Protein AF-A0A7W9SPB4-F1 (afdb_monomer_lite)

Structure (mmCIF, N/CA/C/O backbone):
data_AF-A0A7W9SPB4-F1
#
_entry.id   AF-A0A7W9SPB4-F1
#
loop_
_atom_site.group_PDB
_atom_site.id
_atom_site.type_symbol
_atom_site.label_atom_id
_atom_site.label_alt_id
_atom_site.label_comp_id
_atom_site.label_asym_id
_atom_site.label_entity_id
_atom_site.label_seq_id
_atom_site.pdbx_PDB_ins_code
_atom_site.Cartn_x
_atom_site.Cartn_y
_atom_site.Cartn_z
_atom_site.occupancy
_atom_site.B_iso_or_equiv
_atom_site.auth_seq_id
_atom_site.auth_comp_id
_atom_site.auth_asym_id
_atom_site.auth_atom_id
_atom_site.pdbx_PDB_model_num
ATOM 1 N N . MET A 1 1 ? -20.806 16.136 20.170 1.00 46.62 1 MET A N 1
ATOM 2 C CA . MET A 1 1 ? -19.417 16.608 19.952 1.00 46.62 1 MET A CA 1
ATOM 3 C C . MET A 1 1 ? -18.757 15.577 19.056 1.00 46.62 1 MET A C 1
ATOM 5 O O . MET A 1 1 ? -18.647 14.454 19.504 1.00 46.62 1 MET A O 1
ATOM 9 N N . LYS A 1 2 ? -18.419 15.900 17.799 1.00 57.84 2 LYS A N 1
ATOM 10 C CA . LYS A 1 2 ? -18.006 14.882 16.805 1.00 57.84 2 LYS A CA 1
ATOM 11 C C . LYS A 1 2 ? -16.539 14.415 16.908 1.00 57.84 2 LYS A C 1
ATOM 13 O O . LYS A 1 2 ? -16.162 13.464 16.242 1.00 57.84 2 LYS A O 1
ATOM 18 N N . TYR A 1 3 ? -15.741 15.002 17.803 1.00 65.25 3 TYR A N 1
ATOM 19 C CA . TYR A 1 3 ? -14.417 14.494 18.167 1.00 65.25 3 TYR A CA 1
ATOM 20 C C . TYR A 1 3 ? -14.147 14.764 19.643 1.00 65.25 3 TYR A C 1
ATOM 22 O O . TYR A 1 3 ? -14.138 15.918 20.081 1.00 65.25 3 TYR A O 1
ATOM 30 N N . SER A 1 4 ? -13.945 13.703 20.418 1.00 70.19 4 SER A N 1
ATOM 31 C CA . SER A 1 4 ? -13.395 13.783 21.769 1.00 70.19 4 SER A CA 1
ATOM 32 C C . SER A 1 4 ? -11.962 13.246 21.737 1.00 70.19 4 SER A C 1
ATOM 34 O O . SER A 1 4 ? -11.620 12.416 20.894 1.00 70.19 4 SER A O 1
ATOM 36 N N . LYS A 1 5 ? -11.105 13.703 22.660 1.00 69.62 5 LYS A N 1
ATOM 37 C CA . LYS A 1 5 ? -9.743 13.150 22.811 1.00 69.62 5 LYS A CA 1
ATOM 38 C C . LYS A 1 5 ? -9.756 11.628 22.999 1.00 69.62 5 LYS A C 1
ATOM 40 O O . LYS A 1 5 ? -8.807 10.962 22.608 1.00 69.62 5 LYS A O 1
ATOM 45 N N . GLU A 1 6 ? -10.851 11.109 23.547 1.00 76.75 6 GLU A N 1
ATOM 46 C CA . GLU A 1 6 ? -11.074 9.683 23.745 1.00 76.75 6 GLU A CA 1
ATOM 47 C C . GLU A 1 6 ? -11.217 8.929 22.419 1.00 76.75 6 GLU A C 1
ATOM 49 O O . GLU A 1 6 ? -10.569 7.908 22.235 1.00 76.75 6 GLU A O 1
ATOM 54 N N . VAL A 1 7 ? -11.961 9.473 21.449 1.00 78.69 7 VAL A N 1
ATOM 55 C CA . VAL A 1 7 ? -12.077 8.881 20.102 1.00 78.69 7 VAL A CA 1
ATOM 56 C C . VAL A 1 7 ? -10.724 8.870 19.389 1.00 78.69 7 VAL A C 1
ATOM 58 O O . VAL A 1 7 ? -10.357 7.875 18.771 1.00 78.69 7 VAL A O 1
ATOM 61 N N . GLY A 1 8 ? -9.946 9.950 19.525 1.00 78.81 8 GLY A N 1
ATOM 62 C CA . GLY A 1 8 ? -8.582 10.003 18.994 1.00 78.81 8 GLY A CA 1
ATOM 63 C C . GLY A 1 8 ? -7.690 8.892 19.557 1.00 78.81 8 GLY A C 1
ATOM 64 O O . GLY A 1 8 ? -7.012 8.208 18.795 1.00 78.81 8 GLY A O 1
ATOM 65 N N . ARG A 1 9 ? -7.751 8.668 20.877 1.00 84.00 9 ARG A N 1
ATOM 66 C CA . ARG A 1 9 ? -7.022 7.593 21.568 1.00 84.00 9 ARG A CA 1
ATOM 67 C C . ARG A 1 9 ? -7.469 6.207 21.102 1.00 84.00 9 ARG A C 1
ATOM 69 O O . ARG A 1 9 ? -6.622 5.382 20.787 1.00 84.00 9 ARG A O 1
ATOM 76 N N . ILE A 1 10 ? -8.778 5.958 21.027 1.00 85.75 10 ILE A N 1
ATOM 77 C CA . ILE A 1 10 ? -9.337 4.664 20.601 1.00 85.75 10 ILE A CA 1
ATOM 78 C C . ILE A 1 10 ? -8.886 4.320 19.174 1.00 85.75 10 ILE A C 1
ATOM 80 O O . ILE A 1 10 ? -8.485 3.194 18.908 1.00 85.75 10 ILE A O 1
ATOM 84 N N . LEU A 1 11 ? -8.873 5.294 18.265 1.00 83.19 11 LEU A N 1
ATOM 85 C CA . LEU A 1 11 ? -8.441 5.068 16.885 1.00 83.19 11 LEU A CA 1
ATOM 86 C C . LEU A 1 11 ? -6.919 4.883 16.759 1.00 83.19 11 LEU A C 1
ATOM 88 O O . LEU A 1 11 ? -6.473 4.079 15.945 1.00 83.19 11 LEU A O 1
ATOM 92 N N . GLN A 1 12 ? -6.116 5.607 17.546 1.00 79.12 12 GLN A N 1
ATOM 93 C CA . GLN A 1 12 ? -4.649 5.523 17.486 1.00 79.12 12 GLN A CA 1
ATOM 94 C C . GLN A 1 12 ? -4.072 4.316 18.221 1.00 79.12 12 GLN A C 1
ATOM 96 O O . GLN A 1 12 ? -3.103 3.732 17.757 1.00 79.12 12 GLN A O 1
ATOM 101 N N . GLU A 1 13 ? -4.641 3.942 19.361 1.00 79.12 13 GLU A N 1
ATOM 102 C CA . GLU A 1 13 ? -4.033 2.990 20.300 1.00 79.12 13 GLU A CA 1
ATOM 103 C C . GLU A 1 13 ? -5.002 1.883 20.738 1.00 79.12 13 GLU A C 1
ATOM 105 O O . GLU A 1 13 ? -4.585 0.924 21.383 1.00 79.12 13 GLU A O 1
ATOM 110 N N . GLY A 1 14 ? -6.292 2.013 20.420 1.00 85.25 14 GLY A N 1
ATOM 111 C CA . GLY A 1 14 ? -7.326 1.075 20.842 1.00 85.25 14 GLY A CA 1
ATOM 112 C C . GLY A 1 14 ? -7.373 -0.213 20.025 1.00 85.25 14 GLY A C 1
ATOM 113 O O . GLY A 1 14 ? -6.624 -0.433 19.070 1.00 85.25 14 GLY A O 1
ATOM 114 N N . THR A 1 15 ? -8.282 -1.088 20.430 1.00 87.69 15 THR A N 1
ATOM 115 C CA . THR A 1 15 ? -8.549 -2.369 19.771 1.00 87.69 15 THR A CA 1
ATOM 116 C C . THR A 1 15 ? -9.628 -2.233 18.689 1.00 87.69 15 THR A C 1
ATOM 118 O O . THR A 1 15 ? -10.467 -1.331 18.763 1.00 87.69 15 THR A O 1
ATOM 121 N N . PRO A 1 16 ? -9.667 -3.138 17.690 1.00 84.06 16 PRO A N 1
ATOM 122 C CA . PRO A 1 16 ? -10.755 -3.176 16.712 1.00 84.06 16 PRO A CA 1
ATOM 123 C C . PRO A 1 16 ? -12.137 -3.253 17.374 1.00 84.06 16 PRO A C 1
ATOM 125 O O . PRO A 1 16 ? -13.057 -2.565 16.947 1.00 84.06 16 PRO A O 1
ATOM 128 N N . ASP A 1 17 ? -12.276 -4.010 18.461 1.00 86.38 17 ASP A N 1
ATOM 129 C CA . ASP A 1 17 ? -13.554 -4.163 19.163 1.00 86.38 17 ASP A CA 1
ATOM 130 C C . ASP A 1 17 ? -14.044 -2.842 19.777 1.00 86.38 17 ASP A C 1
ATOM 132 O O . ASP A 1 17 ? -15.228 -2.520 19.692 1.00 86.38 17 ASP A O 1
ATOM 136 N N . GLU A 1 18 ? -13.138 -2.031 20.336 1.00 86.62 18 GLU A N 1
ATOM 137 C CA . GLU A 1 18 ? -13.473 -0.695 20.852 1.00 86.62 18 GLU A CA 1
ATOM 138 C C . GLU A 1 18 ? -13.910 0.255 19.731 1.00 86.62 18 GLU A C 1
ATOM 140 O O . GLU A 1 18 ? -14.847 1.036 19.906 1.00 86.62 18 GLU A O 1
ATOM 145 N N . VAL A 1 19 ? -13.268 0.172 18.563 1.00 86.25 19 VAL A N 1
ATOM 146 C CA . VAL A 1 19 ? -13.626 0.981 17.388 1.00 86.25 19 VAL A CA 1
ATOM 147 C C . VAL A 1 19 ? -14.958 0.525 16.792 1.00 86.25 19 VAL A C 1
ATOM 149 O O . VAL A 1 19 ? -15.778 1.368 16.431 1.00 86.25 19 VAL A O 1
ATOM 152 N N . ALA A 1 20 ? -15.214 -0.783 16.727 1.00 84.44 20 ALA A N 1
ATOM 153 C CA . ALA A 1 20 ? -16.489 -1.337 16.281 1.00 84.44 20 ALA A CA 1
ATOM 154 C C . ALA A 1 20 ? -17.631 -0.902 17.208 1.00 84.44 20 ALA A C 1
ATOM 156 O O . ALA A 1 20 ? -18.647 -0.401 16.728 1.00 84.44 20 ALA A O 1
ATOM 157 N N . ALA A 1 21 ? -17.425 -1.008 18.524 1.00 85.50 21 ALA A N 1
ATOM 158 C CA . ALA A 1 21 ? -18.386 -0.557 19.522 1.00 85.50 21 ALA A CA 1
ATOM 159 C C . ALA A 1 21 ? -18.652 0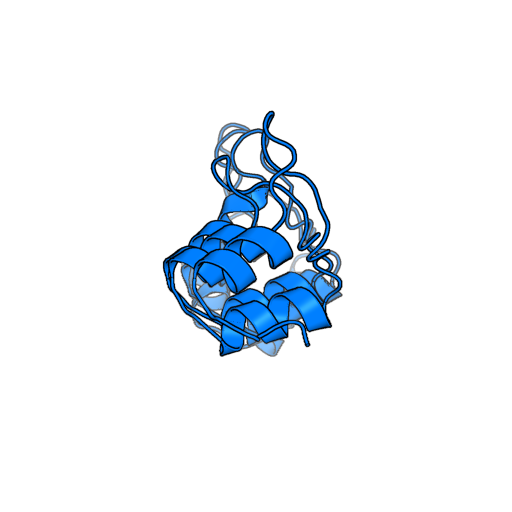.951 19.415 1.00 85.50 21 ALA A C 1
ATOM 161 O O . ALA A 1 21 ? -19.797 1.384 19.522 1.00 85.50 21 ALA A O 1
ATOM 162 N N . TRP A 1 22 ? -17.616 1.755 19.162 1.00 83.88 22 TRP A N 1
ATOM 163 C CA . TRP A 1 22 ? -17.765 3.193 18.947 1.00 83.88 22 TRP A CA 1
ATOM 164 C C . TRP A 1 22 ? -18.575 3.524 17.681 1.00 83.88 22 TRP A C 1
ATOM 166 O O . TRP A 1 22 ? -19.485 4.351 17.747 1.00 83.88 22 TRP A O 1
ATOM 176 N N . LEU A 1 23 ? -18.302 2.854 16.553 1.00 80.50 23 LEU A N 1
ATOM 177 C CA . LEU A 1 23 ? -19.053 3.036 15.302 1.00 80.50 23 LEU A CA 1
ATOM 178 C C . LEU A 1 23 ? -20.533 2.646 15.451 1.00 80.50 23 LEU A C 1
ATOM 180 O O . LEU A 1 23 ? -21.407 3.337 14.929 1.00 80.50 23 LEU A O 1
ATOM 184 N N . GLU A 1 24 ? -20.813 1.555 16.170 1.00 79.75 24 GLU A N 1
ATOM 185 C CA . GLU A 1 24 ? -22.167 1.023 16.378 1.00 79.75 24 GLU A CA 1
ATOM 186 C C . GLU A 1 24 ? -22.980 1.840 17.389 1.00 79.75 24 GLU A C 1
ATOM 188 O O . GLU A 1 24 ? -24.174 2.052 17.190 1.00 79.75 24 GLU A O 1
ATOM 193 N N . HIS A 1 25 ? -22.352 2.327 18.462 1.00 73.00 25 HIS A N 1
ATOM 194 C CA . HIS A 1 25 ? -23.047 3.058 19.524 1.00 73.00 25 HIS A CA 1
ATOM 195 C C . HIS A 1 25 ? -23.538 4.447 19.082 1.00 73.00 25 HIS A C 1
ATOM 197 O O . HIS A 1 25 ? -24.514 4.958 19.629 1.00 73.00 25 HIS A O 1
ATOM 203 N N . GLU A 1 26 ? -22.870 5.081 18.116 1.00 64.94 26 GLU A N 1
ATOM 204 C CA . GLU A 1 26 ? -23.177 6.455 17.696 1.00 64.94 26 GLU A CA 1
ATOM 205 C C . GLU A 1 26 ? -23.715 6.575 16.250 1.00 64.94 26 GLU A C 1
ATOM 207 O O . GLU A 1 26 ? -23.880 7.698 15.773 1.00 64.94 26 GLU A O 1
ATOM 212 N N . GLU A 1 27 ? -24.007 5.460 15.554 1.00 67.94 27 GLU A N 1
ATOM 213 C CA . GLU A 1 27 ? -24.384 5.428 14.118 1.00 67.94 27 GLU A CA 1
ATOM 214 C C . GLU A 1 27 ? -23.457 6.305 13.253 1.00 67.94 27 GLU A C 1
ATOM 216 O O . GLU A 1 27 ? -23.883 7.059 12.370 1.00 67.94 27 GLU A O 1
ATOM 221 N N . ILE A 1 28 ? -22.158 6.259 13.551 1.00 72.38 28 ILE A N 1
ATOM 222 C CA . ILE A 1 28 ? -21.184 7.141 12.916 1.00 72.38 28 ILE A CA 1
ATOM 223 C C . ILE A 1 28 ? -20.855 6.592 11.539 1.00 72.38 28 ILE A C 1
ATOM 225 O O . ILE A 1 28 ? -20.378 5.467 11.395 1.00 72.38 28 ILE A O 1
ATOM 229 N N . ASP A 1 29 ? -21.052 7.426 10.522 1.00 73.19 29 ASP A N 1
ATOM 230 C CA . ASP A 1 29 ? -20.484 7.179 9.204 1.00 73.19 29 ASP A CA 1
ATOM 231 C C . ASP A 1 29 ? -18.959 7.052 9.339 1.00 73.19 29 ASP A C 1
ATOM 233 O O . ASP A 1 29 ? -18.284 7.957 9.832 1.00 73.19 29 ASP A O 1
ATOM 237 N N . VAL A 1 30 ? -18.415 5.920 8.893 1.00 75.44 30 VAL A N 1
ATOM 238 C CA . VAL A 1 30 ? -16.979 5.611 8.912 1.00 75.44 30 VAL A CA 1
ATOM 239 C C . VAL A 1 30 ? -16.139 6.666 8.171 1.00 75.44 30 VAL A C 1
ATOM 241 O O . VAL A 1 30 ? -14.947 6.813 8.437 1.00 75.44 30 VAL A O 1
ATOM 244 N N . ASN A 1 31 ? -16.770 7.444 7.287 1.00 73.69 31 ASN A N 1
ATOM 245 C CA . ASN A 1 31 ? -16.175 8.539 6.525 1.00 73.69 31 ASN A CA 1
ATOM 246 C C . ASN A 1 31 ? -16.483 9.926 7.098 1.00 73.69 31 ASN A C 1
ATOM 248 O O . ASN A 1 31 ? -16.058 10.940 6.538 1.00 73.69 31 ASN A O 1
ATOM 252 N N . ALA A 1 32 ? -17.211 10.001 8.214 1.0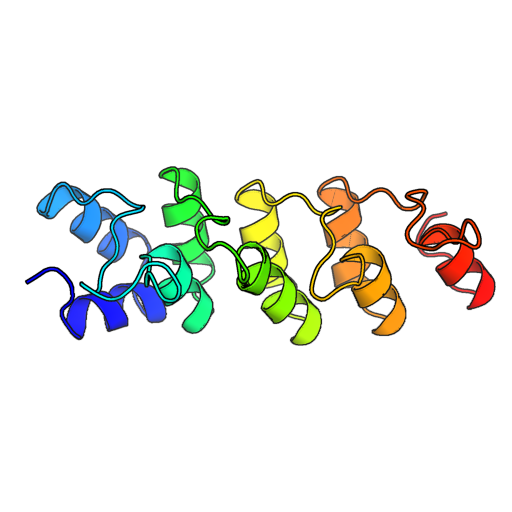0 75.19 32 ALA A N 1
ATOM 253 C CA . ALA A 1 32 ? -17.543 11.264 8.845 1.00 75.19 32 ALA A CA 1
ATOM 254 C C . ALA A 1 32 ? -16.269 12.017 9.236 1.00 75.19 32 ALA A C 1
ATOM 256 O O . ALA A 1 32 ? -15.384 11.491 9.914 1.00 75.19 32 ALA A O 1
ATOM 257 N N . SER A 1 33 ? -16.208 13.299 8.870 1.00 72.88 33 SER A N 1
ATOM 258 C CA . SER A 1 33 ? -15.173 14.184 9.396 1.00 72.88 33 SER A CA 1
ATOM 259 C C . SER A 1 33 ? -15.352 14.316 10.906 1.00 72.88 33 SER A C 1
ATOM 261 O O . SER A 1 33 ? -16.378 14.817 11.381 1.00 72.88 33 SER A O 1
ATOM 263 N N . LEU A 1 34 ? -14.339 13.888 11.658 1.00 72.81 34 LEU A N 1
ATOM 264 C CA . LEU A 1 34 ? -14.322 13.970 13.115 1.00 72.81 34 LEU A CA 1
ATOM 265 C C . LEU A 1 34 ? -14.264 15.434 13.573 1.00 72.81 34 LEU A C 1
ATOM 267 O O . LEU A 1 34 ? -14.914 15.837 14.539 1.00 72.81 34 LEU A O 1
ATOM 271 N N . VAL A 1 35 ? -13.540 16.275 12.834 1.00 64.81 35 VAL A N 1
ATOM 272 C CA . VAL A 1 35 ? -13.442 17.712 13.109 1.00 64.81 35 VAL A CA 1
ATOM 273 C C . VAL A 1 35 ? -14.342 18.525 12.171 1.00 64.81 35 VAL A C 1
ATOM 275 O O . VAL A 1 35 ? -14.381 18.264 10.966 1.00 64.81 35 VAL A O 1
ATOM 278 N N . PRO A 1 36 ? -15.056 19.546 12.678 1.00 54.41 36 PRO A N 1
ATOM 279 C CA . PRO A 1 36 ? -15.702 20.547 11.842 1.00 54.41 36 PRO A CA 1
ATOM 280 C C . PRO A 1 36 ? -14.627 21.529 11.360 1.00 54.41 36 PRO A C 1
ATOM 282 O O . PRO A 1 36 ? -14.398 22.572 11.967 1.00 54.41 36 PRO A O 1
ATOM 285 N N . SER A 1 37 ? -13.868 21.175 10.330 1.00 52.47 37 SER A N 1
ATOM 286 C CA . SER A 1 37 ? -12.852 22.058 9.744 1.00 52.47 37 SER A CA 1
ATOM 287 C C . SER A 1 37 ? -12.762 21.832 8.239 1.00 52.47 37 SER A C 1
ATOM 289 O O . SER A 1 37 ? -13.251 20.826 7.733 1.00 52.47 37 SER A O 1
ATOM 291 N N . THR A 1 38 ? -12.236 22.835 7.535 1.00 48.44 38 THR A N 1
ATOM 292 C CA . THR A 1 38 ? -12.245 22.983 6.072 1.00 48.44 38 THR A CA 1
ATOM 293 C C . THR A 1 38 ? -11.898 21.689 5.317 1.00 48.44 38 THR A C 1
ATOM 295 O O . THR A 1 38 ? -11.071 20.910 5.789 1.00 48.44 38 THR A O 1
ATOM 298 N N . PRO A 1 39 ? -12.471 21.470 4.114 1.00 49.53 39 PRO A N 1
ATOM 299 C CA . PRO A 1 39 ? -12.386 20.205 3.365 1.00 49.53 39 PRO A CA 1
ATOM 300 C C . PRO A 1 39 ? -10.963 19.733 3.011 1.00 49.53 39 PRO A C 1
ATOM 302 O O . PRO A 1 39 ? -10.795 18.608 2.564 1.00 49.53 39 PRO A O 1
ATOM 305 N N . ALA A 1 40 ? -9.939 20.564 3.226 1.00 45.12 40 ALA A N 1
ATOM 306 C CA . ALA A 1 40 ? -8.535 20.217 3.017 1.00 45.12 40 ALA A CA 1
ATOM 307 C C . ALA A 1 40 ? -7.893 19.438 4.189 1.00 45.12 40 ALA A C 1
ATOM 309 O O . ALA A 1 40 ? -6.806 18.900 4.025 1.00 45.12 40 ALA A O 1
ATOM 310 N N . LEU A 1 41 ? -8.526 19.389 5.371 1.00 51.75 41 LEU A N 1
ATOM 311 C CA . LEU A 1 41 ? -8.005 18.719 6.577 1.00 51.75 41 LEU A CA 1
ATOM 312 C C . LEU A 1 41 ? -9.074 17.848 7.262 1.00 51.75 41 LEU A C 1
ATOM 314 O O . LEU A 1 41 ? -9.097 17.746 8.492 1.00 51.75 41 LEU A O 1
ATOM 318 N N . SER A 1 42 ? -9.992 17.246 6.498 1.00 61.53 42 SER A N 1
ATOM 319 C CA . SER A 1 42 ? -11.005 16.352 7.070 1.00 61.53 42 SER A CA 1
ATOM 320 C C . SER A 1 42 ? -10.327 15.164 7.753 1.00 61.53 42 SER A C 1
ATOM 322 O O . SER A 1 42 ? -9.758 14.279 7.114 1.00 61.53 42 SER A O 1
ATOM 324 N N . LEU A 1 43 ? -10.356 15.167 9.083 1.00 68.56 43 LEU A N 1
ATOM 325 C CA . LEU A 1 43 ? -9.780 14.116 9.907 1.00 68.56 43 LEU A CA 1
ATOM 326 C C . LEU A 1 43 ? -10.788 12.960 9.956 1.00 68.56 43 LEU A C 1
ATOM 328 O O . LEU A 1 43 ? -11.753 13.020 10.717 1.00 68.56 43 LEU A O 1
ATOM 332 N N . THR A 1 44 ? -10.615 11.948 9.106 1.00 78.69 44 THR A N 1
ATOM 333 C CA . THR A 1 44 ? -11.455 10.739 9.118 1.00 78.69 44 THR A CA 1
ATOM 334 C C . THR A 1 44 ? -10.959 9.744 10.173 1.00 78.69 44 THR A C 1
ATOM 336 O O . THR A 1 44 ? -9.775 9.774 10.533 1.00 78.69 44 THR A O 1
ATOM 339 N N . PRO A 1 45 ? -11.820 8.831 10.660 1.00 79.81 45 PRO A N 1
ATOM 340 C CA . PRO A 1 45 ? -11.413 7.757 11.564 1.00 79.81 45 PRO A CA 1
ATOM 341 C C . PRO A 1 45 ? -10.200 6.974 11.056 1.00 79.81 45 PRO A C 1
ATOM 343 O O . PRO A 1 45 ? -9.254 6.724 11.804 1.00 79.81 45 PRO A O 1
ATOM 346 N N . LEU A 1 46 ? -10.184 6.678 9.754 1.00 77.06 46 LEU A N 1
ATOM 347 C CA . LEU A 1 46 ? -9.088 5.972 9.101 1.00 77.06 46 LEU A CA 1
ATOM 348 C C . LEU A 1 46 ? -7.771 6.758 9.178 1.00 77.06 46 LEU A C 1
ATOM 350 O O . LEU A 1 46 ? -6.741 6.188 9.532 1.00 77.06 46 LEU A O 1
ATOM 354 N N . ARG A 1 47 ? -7.794 8.076 8.926 1.00 72.75 47 ARG A N 1
ATOM 355 C CA . ARG A 1 47 ? -6.596 8.931 9.013 1.00 72.75 47 ARG A CA 1
ATOM 356 C C . ARG A 1 47 ? -6.010 8.941 10.422 1.00 72.75 47 ARG A C 1
ATOM 358 O O . ARG A 1 47 ? -4.794 8.887 10.579 1.00 72.75 47 ARG A O 1
ATOM 365 N N . VAL A 1 48 ? -6.856 8.982 11.448 1.00 76.44 48 VAL A N 1
ATOM 366 C CA . VAL A 1 48 ? -6.400 8.952 12.845 1.00 76.44 48 VAL A CA 1
ATOM 367 C C . VAL A 1 48 ? -5.735 7.618 13.181 1.00 76.44 48 VAL A C 1
ATOM 369 O O . VAL A 1 48 ? -4.658 7.615 13.776 1.00 76.44 48 VAL A O 1
ATOM 372 N N . ALA A 1 49 ? -6.319 6.502 12.744 1.00 79.25 49 ALA A N 1
ATOM 373 C CA . ALA A 1 49 ? -5.740 5.176 12.943 1.00 79.25 49 ALA A CA 1
ATOM 374 C C . ALA A 1 49 ? -4.394 4.999 12.222 1.00 79.25 49 ALA A C 1
ATOM 376 O O . ALA A 1 49 ? -3.456 4.421 12.774 1.00 79.25 49 ALA A O 1
ATOM 377 N N . LEU A 1 50 ? -4.261 5.577 11.025 1.00 72.44 50 LEU A N 1
ATOM 378 C CA . LEU A 1 50 ? -3.007 5.605 10.271 1.00 72.44 50 LEU A CA 1
ATOM 379 C C . LEU A 1 50 ? -1.925 6.443 10.957 1.00 72.44 50 LEU A C 1
ATOM 381 O O . LEU A 1 50 ? -0.780 6.005 11.033 1.00 72.44 50 LEU A O 1
ATOM 385 N N . MET A 1 51 ? -2.276 7.607 11.517 1.00 70.62 51 MET A N 1
ATOM 386 C CA . MET A 1 51 ? -1.342 8.419 12.314 1.00 70.62 51 MET A CA 1
ATOM 387 C C . MET A 1 51 ? -0.834 7.666 13.553 1.00 70.62 51 MET A C 1
ATOM 389 O O . MET A 1 51 ? 0.318 7.844 13.942 1.00 70.62 51 MET A O 1
ATOM 393 N N . GLY A 1 52 ? -1.677 6.817 14.151 1.00 69.44 52 GLY A N 1
ATOM 394 C CA . GLY A 1 52 ? -1.303 5.933 15.259 1.00 69.44 52 GLY A CA 1
ATOM 395 C C . GLY A 1 52 ? -0.572 4.653 14.836 1.00 69.44 52 GLY A C 1
ATOM 396 O O . GLY A 1 52 ? -0.113 3.913 15.700 1.00 69.44 52 GLY A O 1
ATOM 397 N N . ARG A 1 53 ? -0.445 4.380 13.526 1.00 71.00 53 ARG A N 1
ATOM 398 C CA . ARG A 1 53 ? 0.089 3.120 12.965 1.00 71.00 53 ARG A CA 1
ATOM 399 C C . ARG A 1 53 ? -0.638 1.875 13.496 1.00 71.00 53 ARG A C 1
ATOM 401 O O . ARG A 1 53 ? -0.048 0.805 13.648 1.00 71.00 53 ARG A O 1
ATOM 408 N N . ASN A 1 54 ? -1.935 2.004 13.770 1.00 77.44 54 ASN A N 1
ATOM 409 C CA . ASN A 1 54 ? -2.752 0.940 14.341 1.00 77.44 54 ASN A CA 1
ATOM 410 C C . ASN A 1 54 ? -3.342 0.050 13.243 1.00 77.44 54 ASN A C 1
ATOM 412 O O . ASN A 1 54 ? -4.510 0.163 12.874 1.00 77.44 54 ASN A O 1
ATOM 416 N N . ALA A 1 55 ? -2.503 -0.833 12.701 1.00 74.19 55 ALA A N 1
ATOM 417 C CA . ALA A 1 55 ? -2.859 -1.756 11.624 1.00 74.19 55 ALA A CA 1
ATOM 418 C C . ALA A 1 55 ? -4.185 -2.527 11.856 1.00 74.19 55 ALA A C 1
ATOM 420 O O . ALA A 1 55 ? -5.007 -2.550 10.937 1.00 74.19 55 ALA A O 1
ATOM 421 N N . PRO A 1 56 ? -4.460 -3.100 13.048 1.00 78.94 56 PRO A N 1
ATOM 422 C CA . PRO A 1 56 ? -5.743 -3.751 13.328 1.00 78.94 56 PRO A CA 1
ATOM 423 C C . PRO A 1 56 ? -6.962 -2.836 13.152 1.00 78.94 56 PRO A C 1
ATOM 425 O O . PRO A 1 56 ? -7.963 -3.245 12.565 1.00 78.94 56 PRO A O 1
ATOM 428 N N . VAL A 1 57 ? -6.884 -1.593 13.632 1.00 83.62 57 VAL A N 1
ATOM 429 C CA . VAL A 1 57 ? -7.983 -0.624 13.517 1.00 83.62 57 VAL A CA 1
ATOM 430 C C . VAL A 1 57 ? -8.148 -0.134 12.081 1.00 83.62 57 VAL A C 1
ATOM 432 O O . VAL A 1 57 ? -9.274 -0.039 11.596 1.00 83.62 57 VAL A O 1
ATOM 435 N N . VAL A 1 58 ? -7.046 0.138 11.376 1.00 78.31 58 VAL A N 1
ATOM 436 C CA . VAL A 1 58 ? -7.086 0.534 9.958 1.00 78.31 58 VAL A CA 1
ATOM 437 C C . VAL A 1 58 ? -7.789 -0.544 9.129 1.00 78.31 58 VAL A C 1
ATOM 439 O O . VAL A 1 58 ? -8.645 -0.213 8.310 1.00 78.31 58 VAL A O 1
ATOM 442 N N . LYS A 1 59 ? -7.494 -1.824 9.391 1.00 75.38 59 LYS A N 1
ATOM 443 C CA . LYS A 1 59 ? -8.141 -2.950 8.714 1.00 75.38 59 LYS A CA 1
ATOM 444 C C . LYS A 1 59 ? -9.649 -2.977 8.952 1.00 75.38 59 LYS A C 1
ATOM 446 O O . LYS A 1 59 ? -10.408 -3.039 7.992 1.00 75.38 59 LYS A O 1
ATOM 451 N N . LEU A 1 60 ? -10.083 -2.871 10.207 1.00 82.25 60 LEU A N 1
ATOM 452 C CA . LEU A 1 60 ? -11.508 -2.836 10.536 1.00 82.25 60 LEU A CA 1
ATOM 453 C C . LEU A 1 60 ? -12.221 -1.670 9.838 1.00 82.25 60 LEU A C 1
ATOM 455 O O . LEU A 1 60 ? -13.305 -1.842 9.289 1.00 82.25 60 LEU A O 1
ATOM 459 N N . LEU A 1 61 ? -11.628 -0.475 9.858 1.00 80.44 61 LEU A N 1
ATOM 460 C CA . LEU A 1 61 ? -12.222 0.706 9.230 1.00 80.44 61 LEU A CA 1
ATOM 461 C C . LEU A 1 61 ? -12.348 0.526 7.713 1.00 80.44 61 LEU A C 1
ATOM 463 O O . LEU A 1 61 ? -13.391 0.847 7.147 1.00 80.44 61 LEU A O 1
ATOM 467 N N . ALA A 1 62 ? -11.331 -0.046 7.071 1.00 74.38 62 ALA A N 1
ATOM 468 C CA . ALA A 1 62 ? -11.378 -0.401 5.658 1.00 74.38 62 ALA A CA 1
ATOM 469 C C . ALA A 1 62 ? -12.472 -1.436 5.343 1.00 74.38 62 ALA A C 1
ATOM 471 O O . ALA A 1 62 ? -13.264 -1.226 4.426 1.00 74.38 62 ALA A O 1
ATOM 472 N N . GLU A 1 63 ? -12.587 -2.505 6.140 1.00 76.31 63 GLU A N 1
ATOM 473 C CA . GLU A 1 63 ? -13.650 -3.517 6.011 1.00 76.31 63 GLU A CA 1
ATOM 474 C C . GLU A 1 63 ? -15.056 -2.912 6.163 1.00 76.31 63 GLU A C 1
ATOM 476 O O . GLU A 1 63 ? -16.017 -3.391 5.561 1.00 76.31 63 GLU A O 1
ATOM 481 N N . ARG A 1 64 ? -15.184 -1.829 6.939 1.00 77.94 64 ARG A N 1
ATOM 482 C CA . ARG A 1 64 ? -16.430 -1.068 7.120 1.00 77.94 64 ARG A CA 1
ATOM 483 C C . ARG A 1 64 ? -16.680 -0.025 6.020 1.00 77.94 64 ARG A C 1
ATOM 485 O O . ARG A 1 64 ? -17.662 0.706 6.111 1.00 77.94 64 ARG A O 1
ATOM 492 N N . GLY A 1 65 ? -15.845 0.032 4.980 1.00 70.50 65 GLY A N 1
ATOM 493 C CA . GLY A 1 65 ? -16.017 0.934 3.837 1.00 70.50 65 GLY A CA 1
ATOM 494 C C . GLY A 1 65 ? -15.436 2.334 4.046 1.00 70.50 65 GLY A C 1
ATOM 495 O O . GLY A 1 65 ? -15.934 3.297 3.455 1.00 70.50 65 GLY A O 1
ATOM 496 N N . ALA A 1 66 ? -14.409 2.471 4.893 1.00 72.12 66 ALA A N 1
ATOM 497 C CA . ALA A 1 66 ? -13.650 3.712 4.980 1.00 72.12 66 ALA A CA 1
ATOM 498 C C . ALA A 1 66 ? -13.006 4.040 3.626 1.00 72.12 66 ALA A C 1
ATOM 500 O O . ALA A 1 66 ? -12.209 3.271 3.092 1.00 72.12 66 ALA A O 1
ATOM 501 N N . VAL A 1 67 ? -13.332 5.211 3.090 1.00 66.38 67 VAL A N 1
ATOM 502 C CA . VAL A 1 67 ? -12.733 5.767 1.884 1.00 66.38 67 VAL A CA 1
ATOM 503 C C . VAL A 1 67 ? -11.335 6.245 2.248 1.00 66.38 67 VAL A C 1
ATOM 505 O O . VAL A 1 67 ? -11.158 7.232 2.967 1.00 66.38 67 VAL A O 1
ATOM 508 N N . VAL A 1 68 ? -10.337 5.524 1.744 1.00 60.16 68 VAL A N 1
ATOM 509 C CA . VAL A 1 68 ? -8.920 5.854 1.933 1.00 60.16 68 VAL A CA 1
ATOM 510 C C . VAL A 1 68 ? -8.544 7.155 1.207 1.00 60.16 68 VAL A C 1
ATOM 512 O O . VAL A 1 68 ? -7.678 7.892 1.675 1.00 60.16 68 VAL A O 1
ATOM 515 N N . ASP A 1 69 ? -9.294 7.494 0.155 1.00 53.16 69 ASP A N 1
ATOM 516 C CA . ASP A 1 69 ? -8.938 8.507 -0.846 1.00 53.16 69 ASP A CA 1
ATOM 517 C C . ASP A 1 69 ? -9.597 9.889 -0.629 1.00 53.16 69 ASP A C 1
ATOM 519 O O . ASP A 1 69 ? -9.545 10.764 -1.490 1.00 53.16 69 ASP A O 1
ATOM 523 N N . ALA A 1 70 ? -10.266 10.136 0.501 1.00 43.78 70 ALA A N 1
ATOM 524 C CA . ALA A 1 70 ? -11.124 11.318 0.655 1.00 43.78 70 ALA A CA 1
ATOM 525 C C . ALA A 1 70 ? -10.392 12.585 1.154 1.00 43.78 70 ALA A C 1
ATOM 527 O O . ALA A 1 70 ? -10.812 13.179 2.144 1.00 43.78 70 ALA A O 1
ATOM 528 N N . VAL A 1 71 ? -9.330 13.039 0.471 1.00 44.75 71 VAL A N 1
ATOM 529 C CA . VAL A 1 71 ? -8.902 14.457 0.522 1.00 44.75 71 VAL A CA 1
ATOM 530 C C . VAL A 1 71 ? -8.344 14.890 -0.842 1.00 44.75 71 VAL A C 1
ATOM 532 O O . VAL A 1 71 ? -7.307 14.372 -1.256 1.00 44.75 71 VAL A O 1
ATOM 535 N N . PRO A 1 72 ? -8.926 15.900 -1.517 1.00 38.50 72 PRO A N 1
ATOM 536 C CA . PRO A 1 72 ? -8.318 16.486 -2.709 1.00 38.50 72 PRO A CA 1
ATOM 537 C C . PRO A 1 72 ? -6.939 17.069 -2.356 1.00 38.50 72 PRO A C 1
ATOM 539 O O . PRO A 1 72 ? -6.850 18.048 -1.615 1.00 38.50 72 PRO A O 1
ATOM 542 N N . GLY A 1 73 ? -5.866 16.457 -2.866 1.00 44.34 73 GLY A N 1
ATOM 543 C CA . GLY A 1 73 ? -4.475 16.873 -2.631 1.00 44.34 73 GLY A CA 1
ATOM 544 C C . GLY A 1 73 ? -3.690 16.06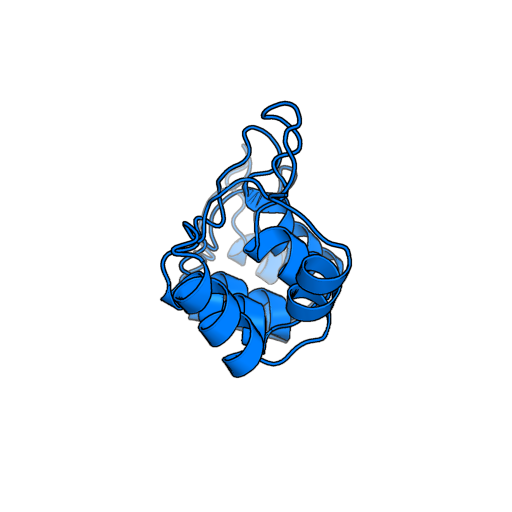7 -1.584 1.00 44.34 73 GLY A C 1
ATOM 545 O O . GLY A 1 73 ? -2.473 16.210 -1.537 1.00 44.34 73 GLY A O 1
ATOM 546 N N . GLU A 1 74 ? -4.336 15.197 -0.797 1.00 50.53 74 GLU A N 1
ATOM 547 C CA . GLU A 1 74 ? -3.674 14.266 0.150 1.00 50.53 74 GLU A CA 1
ATOM 548 C C . GLU A 1 74 ? -4.251 12.836 0.115 1.00 50.53 74 GLU A C 1
ATOM 550 O O . GLU A 1 74 ? -3.915 12.004 0.957 1.00 50.53 74 GLU A O 1
ATOM 555 N N . GLU A 1 75 ? -5.081 12.538 -0.883 1.00 49.75 75 GLU A N 1
ATOM 556 C CA . GLU A 1 75 ? -5.744 11.257 -1.186 1.00 49.75 75 GLU A CA 1
ATOM 557 C C . GLU A 1 75 ? -4.842 10.011 -1.058 1.00 49.75 75 GLU A C 1
ATOM 559 O O . GLU A 1 75 ? -5.330 8.930 -0.759 1.00 49.75 75 GLU A O 1
ATOM 564 N N . HIS A 1 76 ? -3.517 10.152 -1.162 1.00 57.25 76 HIS A N 1
ATOM 565 C CA . HIS A 1 76 ? -2.570 9.027 -1.140 1.00 57.25 76 HIS A CA 1
ATOM 566 C C . HIS A 1 76 ? -1.484 9.133 -0.057 1.00 57.25 76 HIS A C 1
ATOM 568 O O . HIS A 1 76 ? -0.564 8.311 -0.007 1.00 57.25 76 HIS A O 1
ATOM 574 N N . ALA A 1 77 ? -1.599 10.119 0.841 1.00 60.59 77 ALA A N 1
ATOM 575 C CA . ALA A 1 77 ? -0.667 10.341 1.947 1.00 60.59 77 ALA A CA 1
ATOM 576 C C . ALA A 1 77 ? -0.467 9.119 2.875 1.00 60.59 77 ALA A C 1
ATOM 578 O O . ALA A 1 77 ? 0.654 8.940 3.365 1.00 60.59 77 ALA A O 1
ATOM 579 N N . PRO A 1 78 ? -1.472 8.244 3.117 1.00 66.69 78 PRO A N 1
ATOM 580 C CA . PRO A 1 78 ? -1.289 7.061 3.956 1.00 66.69 78 PRO A CA 1
ATOM 581 C C . PRO A 1 78 ? -0.305 6.045 3.386 1.00 66.69 78 PRO A C 1
ATOM 58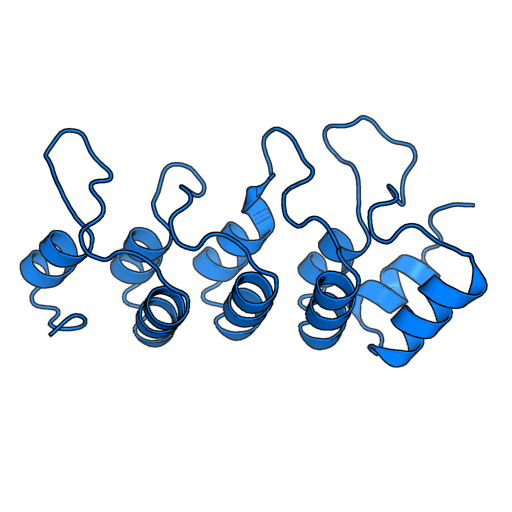3 O O . PRO A 1 78 ? 0.618 5.621 4.085 1.00 66.69 78 PRO A O 1
ATOM 586 N N . LEU A 1 79 ? -0.480 5.680 2.109 1.00 74.75 79 LEU A N 1
ATOM 587 C CA . LEU A 1 79 ? 0.413 4.735 1.449 1.00 74.75 79 LEU A CA 1
ATOM 588 C C . LEU A 1 79 ? 1.783 5.387 1.275 1.00 74.75 79 LEU A C 1
ATOM 590 O O . LEU A 1 79 ? 2.775 4.768 1.634 1.00 74.75 79 LEU A O 1
ATOM 594 N N . ALA A 1 80 ? 1.844 6.664 0.876 1.00 74.75 80 ALA A N 1
ATOM 595 C CA . ALA A 1 80 ? 3.085 7.448 0.842 1.00 74.75 80 ALA A CA 1
ATOM 596 C C . ALA A 1 80 ? 3.894 7.325 2.123 1.00 74.75 80 ALA A C 1
ATOM 598 O O . ALA A 1 80 ? 5.056 6.926 2.101 1.00 74.75 80 ALA A O 1
ATOM 599 N N . SER A 1 81 ? 3.249 7.621 3.247 1.00 75.12 81 SER A N 1
ATOM 600 C CA . SER A 1 81 ? 3.889 7.631 4.553 1.00 75.12 81 SER A CA 1
ATOM 601 C C . SER A 1 81 ? 4.372 6.236 4.931 1.00 75.12 81 SER A C 1
ATOM 603 O O . SER A 1 81 ? 5.499 6.095 5.401 1.00 75.12 81 SER A O 1
ATOM 605 N N . ALA A 1 82 ? 3.569 5.197 4.673 1.00 79.94 82 ALA A N 1
ATOM 606 C CA . ALA A 1 82 ? 3.965 3.813 4.918 1.00 79.94 82 ALA A CA 1
ATOM 607 C C . ALA A 1 82 ? 5.169 3.398 4.056 1.00 79.94 82 ALA A C 1
ATOM 609 O O . ALA A 1 82 ? 6.111 2.800 4.571 1.00 79.94 82 ALA A O 1
ATOM 610 N N . LEU A 1 83 ? 5.189 3.764 2.771 1.00 82.69 83 LEU A N 1
ATOM 611 C CA . LEU A 1 83 ? 6.294 3.450 1.863 1.00 82.69 83 LEU A CA 1
ATOM 612 C C . LEU A 1 83 ? 7.573 4.222 2.222 1.00 82.69 83 LEU A C 1
ATOM 614 O O . LEU A 1 83 ? 8.661 3.649 2.243 1.00 82.69 83 LEU A O 1
ATOM 618 N N . VAL A 1 84 ? 7.456 5.515 2.542 1.00 80.44 84 VAL A N 1
ATOM 619 C CA . VAL A 1 84 ? 8.581 6.364 2.966 1.00 80.44 84 VAL A CA 1
ATOM 620 C C . VAL A 1 84 ? 9.169 5.874 4.289 1.00 80.44 84 VAL A C 1
ATOM 622 O O . VAL A 1 84 ? 10.392 5.875 4.443 1.00 80.44 84 VAL A O 1
ATOM 625 N N . ALA A 1 85 ? 8.319 5.425 5.215 1.00 79.38 85 ALA A N 1
ATOM 626 C CA . ALA A 1 85 ? 8.715 4.854 6.500 1.00 79.38 85 ALA A CA 1
ATOM 627 C C . ALA A 1 85 ? 9.156 3.381 6.422 1.00 79.38 85 ALA A C 1
ATOM 629 O O . ALA A 1 85 ? 9.554 2.833 7.450 1.00 79.38 85 ALA A O 1
ATOM 630 N N . GLN A 1 86 ? 9.083 2.744 5.244 1.00 84.00 86 GLN A N 1
ATOM 631 C CA . GLN A 1 86 ? 9.361 1.312 5.047 1.00 84.00 86 GLN A CA 1
ATOM 632 C C . GLN A 1 86 ? 8.517 0.403 5.961 1.00 84.00 86 GLN A C 1
ATOM 634 O O . GLN A 1 86 ? 8.946 -0.654 6.424 1.00 84.00 86 GLN A O 1
ATOM 639 N N . ASP A 1 87 ? 7.290 0.832 6.247 1.00 83.50 87 ASP A N 1
ATOM 640 C CA . ASP A 1 87 ? 6.339 0.120 7.090 1.00 83.50 87 ASP A CA 1
ATOM 641 C C . ASP A 1 87 ? 5.492 -0.837 6.244 1.00 83.50 87 ASP A C 1
ATOM 643 O O . ASP A 1 87 ? 4.363 -0.530 5.850 1.00 83.50 87 ASP A O 1
ATOM 647 N N . ALA A 1 88 ? 6.048 -2.019 5.968 1.00 85.38 88 ALA A N 1
ATOM 648 C CA . ALA A 1 88 ? 5.373 -3.067 5.204 1.00 85.38 88 ALA A CA 1
ATOM 649 C C . ALA A 1 88 ? 4.052 -3.529 5.848 1.00 85.38 88 ALA A C 1
ATOM 651 O O . ALA A 1 88 ? 3.138 -3.942 5.137 1.00 85.38 88 ALA A O 1
ATOM 652 N N . THR A 1 89 ? 3.920 -3.440 7.176 1.00 84.25 89 THR A N 1
ATOM 653 C CA . THR A 1 89 ? 2.689 -3.814 7.887 1.00 84.25 89 THR A CA 1
ATOM 654 C C . THR A 1 89 ? 1.570 -2.836 7.555 1.00 84.25 89 THR A C 1
ATOM 656 O O . THR A 1 89 ? 0.498 -3.249 7.117 1.00 84.25 89 THR A O 1
ATOM 659 N N . THR A 1 90 ? 1.829 -1.536 7.704 1.00 78.62 90 THR A N 1
ATOM 660 C CA . THR A 1 90 ? 0.843 -0.498 7.378 1.00 78.62 90 THR A CA 1
ATOM 661 C C . THR A 1 90 ? 0.546 -0.472 5.878 1.00 78.62 90 THR A C 1
ATOM 663 O O . THR A 1 90 ? -0.617 -0.378 5.491 1.00 78.62 90 THR A O 1
ATOM 666 N N . ALA A 1 91 ? 1.565 -0.636 5.025 1.00 84.50 91 ALA A N 1
ATOM 667 C CA . ALA A 1 91 ? 1.374 -0.739 3.580 1.00 84.50 91 ALA A CA 1
ATOM 668 C C . ALA A 1 91 ? 0.475 -1.930 3.209 1.00 84.50 91 ALA A C 1
ATOM 670 O O . ALA A 1 91 ? -0.419 -1.773 2.385 1.00 84.50 91 ALA A O 1
ATOM 671 N N . ARG A 1 92 ? 0.645 -3.094 3.854 1.00 86.38 92 ARG A N 1
ATOM 672 C CA . ARG A 1 92 ? -0.193 -4.277 3.603 1.00 86.38 92 ARG A CA 1
ATOM 673 C C . ARG A 1 92 ? -1.643 -3.996 3.947 1.00 86.38 92 ARG A C 1
ATOM 675 O O . ARG A 1 92 ? -2.511 -4.291 3.142 1.00 86.38 92 ARG A O 1
ATOM 682 N N . VAL A 1 93 ? -1.904 -3.396 5.105 1.00 81.12 93 VAL A N 1
ATOM 683 C CA . VAL A 1 93 ? -3.277 -3.075 5.511 1.00 81.12 93 VAL A CA 1
ATOM 684 C C . VAL A 1 93 ? -3.932 -2.086 4.546 1.00 81.12 93 VAL A C 1
ATOM 686 O O . VAL A 1 93 ? -5.094 -2.254 4.196 1.00 81.12 93 VAL A O 1
ATOM 689 N N . LEU A 1 94 ? -3.191 -1.081 4.079 1.00 80.44 94 LEU A N 1
ATOM 690 C CA . LEU A 1 94 ? -3.690 -0.132 3.083 1.00 80.44 94 LEU A CA 1
ATOM 691 C C . LEU A 1 94 ? -3.996 -0.807 1.741 1.00 80.44 94 LEU A C 1
ATOM 693 O O . LEU A 1 94 ? -5.009 -0.515 1.116 1.00 80.44 94 LEU A O 1
ATOM 697 N N . LEU A 1 95 ? -3.156 -1.740 1.307 1.00 84.25 95 LEU A N 1
ATOM 698 C CA . LEU A 1 95 ? -3.400 -2.503 0.085 1.00 84.25 95 LEU A CA 1
ATOM 699 C C . LEU A 1 95 ? -4.575 -3.486 0.243 1.00 84.25 95 LEU A C 1
ATOM 701 O O . LEU A 1 95 ? -5.397 -3.601 -0.661 1.00 84.25 95 LEU A O 1
ATOM 705 N N . GLU A 1 96 ? -4.723 -4.123 1.411 1.00 81.81 96 GLU A N 1
ATOM 706 C CA . GLU A 1 96 ? -5.905 -4.925 1.774 1.00 81.81 96 GLU A CA 1
ATOM 707 C C . GLU A 1 96 ? -7.188 -4.083 1.788 1.00 81.81 96 GLU A C 1
ATOM 709 O O . GLU A 1 96 ? -8.255 -4.589 1.449 1.00 81.81 96 GLU A O 1
ATOM 714 N N . ALA A 1 97 ? -7.081 -2.792 2.116 1.00 70.62 97 ALA A N 1
ATOM 715 C CA . ALA A 1 97 ? -8.183 -1.834 2.060 1.00 70.62 97 ALA A CA 1
ATOM 716 C C . ALA A 1 97 ? -8.608 -1.451 0.629 1.00 70.62 97 ALA A C 1
ATOM 718 O O . ALA A 1 97 ? -9.549 -0.679 0.461 1.00 70.62 97 ALA A O 1
ATOM 719 N N . GLY A 1 98 ? -7.935 -1.973 -0.402 1.00 70.81 98 GLY A N 1
ATOM 720 C CA . GLY A 1 98 ? -8.255 -1.707 -1.803 1.00 70.81 98 GLY A CA 1
ATOM 721 C C . GLY A 1 98 ? -7.563 -0.476 -2.385 1.00 70.81 98 GLY A C 1
ATOM 722 O O . GLY A 1 98 ? -7.952 -0.021 -3.461 1.00 70.81 98 GLY A O 1
ATOM 723 N N . VAL A 1 99 ? -6.535 0.062 -1.715 1.00 76.50 99 VAL A N 1
ATOM 724 C CA . VAL A 1 99 ? -5.722 1.146 -2.284 1.00 76.50 99 VAL A CA 1
ATOM 725 C C . VAL A 1 99 ? -5.051 0.658 -3.561 1.00 76.50 99 VAL A C 1
ATOM 727 O O . VAL A 1 99 ? -4.411 -0.393 -3.579 1.00 76.50 99 VAL A O 1
ATOM 730 N N . ASN A 1 100 ? -5.158 1.449 -4.626 1.00 79.81 100 ASN A N 1
ATOM 731 C CA . ASN A 1 100 ? -4.516 1.135 -5.892 1.00 79.81 100 ASN A CA 1
ATOM 732 C C . ASN A 1 100 ? -2.977 1.210 -5.755 1.00 79.81 100 ASN A C 1
ATOM 734 O O . ASN A 1 100 ? -2.439 2.310 -5.595 1.00 79.81 100 ASN A O 1
ATOM 738 N N . PRO A 1 101 ? -2.238 0.090 -5.887 1.00 85.62 101 PRO A N 1
ATOM 739 C CA . PRO A 1 101 ? -0.778 0.084 -5.759 1.00 85.62 101 PRO A CA 1
ATOM 740 C C . PRO A 1 101 ? -0.043 0.779 -6.917 1.00 85.62 101 PRO A C 1
ATOM 742 O O . PRO A 1 101 ? 1.163 1.003 -6.830 1.00 85.62 101 PRO A O 1
ATOM 745 N N . ASN A 1 102 ? -0.742 1.104 -8.009 1.00 85.06 102 ASN A N 1
ATOM 746 C CA . ASN A 1 102 ? -0.187 1.757 -9.200 1.00 85.06 102 ASN A CA 1
ATOM 747 C C . ASN A 1 102 ? -0.377 3.271 -9.208 1.00 85.06 102 ASN A C 1
ATOM 749 O O . ASN A 1 102 ? 0.015 3.943 -10.162 1.00 85.06 102 ASN A O 1
ATOM 753 N N . LEU A 1 103 ? -1.022 3.822 -8.185 1.00 78.69 103 LEU A N 1
ATOM 754 C CA . LEU A 1 103 ? -1.318 5.238 -8.165 1.00 78.69 103 LEU A CA 1
ATOM 755 C C . LEU A 1 103 ? -0.081 6.026 -7.735 1.00 78.69 103 LEU A C 1
ATOM 757 O O . LEU A 1 103 ? 0.577 5.680 -6.763 1.00 78.69 103 LEU A O 1
ATOM 761 N N . VAL A 1 104 ? 0.253 7.070 -8.491 1.00 76.50 104 VAL A N 1
ATOM 762 C CA . VAL A 1 104 ? 1.414 7.932 -8.247 1.00 76.50 104 VAL A CA 1
ATOM 763 C C . VAL A 1 104 ? 1.303 8.651 -6.901 1.00 76.50 104 VAL A C 1
ATOM 765 O O . VAL A 1 104 ? 0.380 9.421 -6.651 1.00 76.50 104 VAL A O 1
ATOM 768 N N . VAL A 1 105 ? 2.312 8.460 -6.062 1.00 70.06 105 VAL A N 1
ATOM 769 C CA . VAL A 1 105 ? 2.413 9.015 -4.720 1.00 70.06 105 VAL A CA 1
ATOM 770 C C . VAL A 1 105 ? 3.546 10.036 -4.669 1.00 70.06 105 VAL A C 1
ATOM 772 O O . VAL A 1 105 ? 4.687 9.711 -4.983 1.00 70.06 105 VAL A O 1
ATOM 775 N N . GLU A 1 106 ? 3.239 11.287 -4.311 1.00 67.44 106 GLU A N 1
ATOM 776 C CA . GLU A 1 106 ? 4.213 12.399 -4.304 1.00 67.44 106 GLU A CA 1
ATOM 777 C C . GLU A 1 106 ? 4.987 12.550 -5.634 1.00 67.44 106 GLU A C 1
ATOM 779 O O . GLU A 1 106 ? 6.150 12.947 -5.673 1.00 67.44 106 GLU A O 1
ATOM 784 N N . GLY A 1 107 ? 4.340 12.217 -6.756 1.00 71.62 107 GLY A N 1
ATOM 785 C CA . GLY A 1 107 ? 4.955 12.259 -8.087 1.00 71.62 107 GLY A CA 1
ATOM 786 C C . GLY A 1 107 ? 5.776 11.019 -8.466 1.00 71.62 107 GLY A C 1
ATOM 787 O O . GLY A 1 107 ? 6.377 11.009 -9.538 1.00 71.62 107 GLY A O 1
ATOM 788 N N . VAL A 1 108 ? 5.792 9.965 -7.640 1.00 80.38 108 VAL A N 1
ATOM 789 C CA . VAL A 1 108 ? 6.530 8.716 -7.892 1.00 80.38 108 VAL A CA 1
ATOM 790 C C . VAL A 1 108 ? 5.609 7.499 -7.761 1.00 80.38 108 VAL A C 1
ATOM 792 O O . VAL A 1 108 ? 4.745 7.448 -6.894 1.00 80.38 108 VAL A O 1
ATOM 795 N N . LEU A 1 109 ? 5.780 6.479 -8.605 1.00 87.88 109 LEU A N 1
ATOM 796 C CA . LEU A 1 109 ? 5.062 5.213 -8.419 1.00 87.88 109 LEU A CA 1
ATOM 797 C C . LEU A 1 109 ? 5.485 4.518 -7.109 1.00 87.88 109 LEU A C 1
ATOM 799 O O . LEU A 1 109 ? 6.689 4.405 -6.861 1.00 87.88 109 LEU A O 1
ATOM 803 N N . PRO A 1 110 ? 4.549 3.941 -6.335 1.00 89.12 110 PRO A N 1
ATOM 804 C CA . PRO A 1 110 ? 4.841 3.130 -5.155 1.00 89.12 110 PRO A CA 1
ATOM 805 C C . PRO A 1 110 ? 5.937 2.089 -5.377 1.00 89.12 110 PRO A C 1
ATOM 807 O O . PRO A 1 110 ? 6.881 1.983 -4.593 1.00 89.12 110 PRO A O 1
ATOM 810 N N . LEU A 1 111 ? 5.851 1.367 -6.498 1.00 91.88 111 LEU A N 1
ATOM 811 C CA . LEU A 1 111 ? 6.812 0.330 -6.853 1.00 91.88 111 LEU A CA 1
ATOM 812 C C . LEU A 1 111 ? 8.207 0.908 -7.134 1.00 91.88 111 LEU A C 1
ATOM 814 O O . LEU A 1 111 ? 9.208 0.328 -6.724 1.00 91.88 111 LEU A O 1
ATOM 818 N N . VAL A 1 112 ? 8.287 2.086 -7.760 1.00 90.94 112 VAL A N 1
ATOM 819 C CA . VAL A 1 112 ? 9.555 2.803 -7.981 1.00 90.94 112 VAL A CA 1
ATOM 820 C C . VAL A 1 112 ? 10.149 3.278 -6.657 1.00 90.94 112 VAL A C 1
ATOM 822 O O . VAL A 1 112 ? 11.351 3.140 -6.448 1.00 90.94 112 VAL A O 1
ATOM 825 N N . LEU A 1 113 ? 9.330 3.790 -5.736 1.00 89.19 113 LEU A N 1
ATOM 826 C CA . LEU A 1 113 ? 9.792 4.212 -4.415 1.00 89.19 113 LEU A CA 1
ATOM 827 C C . LEU A 1 113 ? 10.389 3.033 -3.629 1.00 89.19 113 LEU A C 1
ATOM 829 O O . LEU A 1 113 ? 11.501 3.150 -3.112 1.00 89.19 113 LEU A O 1
ATOM 833 N N . ALA A 1 114 ? 9.704 1.886 -3.603 1.00 91.06 114 ALA A N 1
ATOM 834 C CA . ALA A 1 114 ? 10.211 0.666 -2.973 1.00 91.06 114 ALA A CA 1
ATOM 835 C C . ALA A 1 114 ? 11.534 0.195 -3.609 1.00 91.06 114 ALA A C 1
ATOM 837 O O . ALA A 1 114 ? 12.472 -0.179 -2.898 1.00 91.06 114 ALA A O 1
ATOM 838 N N . LEU A 1 115 ? 11.653 0.303 -4.941 1.00 91.69 115 LEU A N 1
ATOM 839 C CA . LEU A 1 115 ? 12.886 -0.017 -5.660 1.00 91.69 115 LEU A CA 1
ATOM 840 C C . LEU A 1 115 ? 14.048 0.921 -5.296 1.00 91.69 115 LEU A C 1
ATOM 842 O O . LEU A 1 115 ? 15.158 0.464 -5.030 1.00 91.69 115 LEU A O 1
ATOM 846 N N . VAL A 1 116 ? 13.804 2.233 -5.242 1.00 89.38 116 VAL A N 1
ATOM 847 C CA . VAL A 1 116 ? 14.810 3.240 -4.855 1.00 89.38 116 VAL A CA 1
ATOM 848 C C . VAL A 1 116 ? 15.288 3.023 -3.417 1.00 89.38 116 VAL A C 1
ATOM 850 O O . VAL A 1 116 ? 16.469 3.204 -3.121 1.00 89.38 116 VAL A O 1
ATOM 853 N N . LYS A 1 117 ? 14.388 2.598 -2.523 1.00 87.19 117 LYS A N 1
ATOM 854 C CA . LYS A 1 117 ? 14.706 2.265 -1.127 1.00 87.19 117 LYS A CA 1
ATOM 855 C C . LYS A 1 117 ? 15.391 0.906 -0.957 1.00 87.19 117 LYS A C 1
ATOM 857 O O . LYS A 1 117 ? 15.894 0.635 0.130 1.00 87.19 117 LYS A O 1
ATOM 862 N N . LYS A 1 118 ? 15.452 0.083 -2.011 1.00 89.38 118 LYS A N 1
ATOM 863 C CA . LYS A 1 118 ? 15.958 -1.302 -1.984 1.00 89.38 118 LYS A CA 1
ATOM 864 C C . LYS A 1 118 ? 15.231 -2.192 -0.973 1.00 89.38 118 LYS A C 1
ATOM 866 O O . LYS A 1 118 ? 15.831 -3.068 -0.356 1.00 89.38 118 LYS A O 1
ATOM 871 N N . ASP A 1 119 ? 13.935 -1.953 -0.808 1.00 90.56 119 ASP A N 1
ATOM 872 C CA . ASP A 1 119 ? 13.096 -2.685 0.131 1.00 90.56 119 ASP A CA 1
ATOM 873 C C . ASP A 1 119 ? 12.418 -3.871 -0.564 1.00 90.56 119 ASP A C 1
ATOM 875 O O . ASP A 1 119 ? 11.355 -3.743 -1.170 1.00 90.56 119 ASP A O 1
ATOM 879 N N . GLU 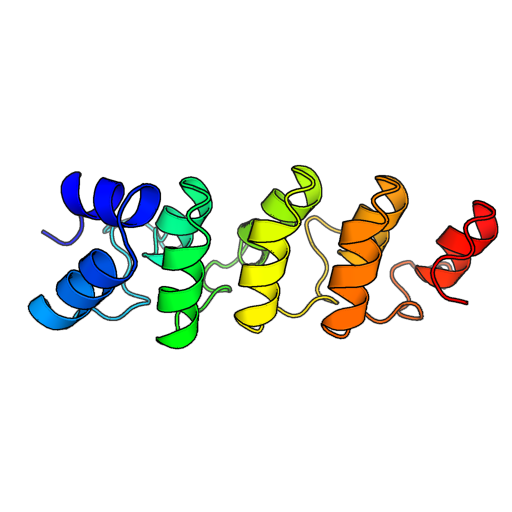A 1 120 ? 13.060 -5.038 -0.510 1.00 91.56 120 GLU A N 1
ATOM 880 C CA . GLU A 1 120 ? 12.543 -6.252 -1.148 1.00 91.56 120 GLU A CA 1
ATOM 881 C C . GLU A 1 120 ? 11.166 -6.662 -0.612 1.00 91.56 120 GLU A C 1
ATOM 883 O O . GLU A 1 120 ? 10.305 -7.082 -1.388 1.00 91.56 120 GLU A O 1
ATOM 888 N N . ALA A 1 121 ? 10.940 -6.529 0.697 1.00 90.69 121 ALA A N 1
ATOM 889 C CA . ALA A 1 121 ? 9.674 -6.909 1.310 1.00 90.69 121 ALA A CA 1
ATOM 890 C C . ALA A 1 121 ? 8.533 -6.046 0.762 1.00 90.69 121 ALA A C 1
ATOM 892 O O . ALA A 1 121 ? 7.468 -6.561 0.417 1.00 90.69 121 ALA A O 1
ATOM 893 N N . LEU A 1 122 ? 8.783 -4.746 0.622 1.00 90.81 122 LEU A N 1
ATOM 894 C CA . LEU A 1 122 ? 7.807 -3.798 0.110 1.00 90.81 122 LEU A CA 1
ATOM 895 C C . LEU A 1 122 ? 7.567 -3.949 -1.397 1.00 90.81 122 LEU A C 1
ATOM 897 O O . LEU A 1 122 ? 6.425 -3.850 -1.839 1.00 90.81 122 LEU A O 1
ATOM 901 N N . VAL A 1 123 ? 8.607 -4.251 -2.183 1.00 93.50 123 VAL A N 1
ATOM 902 C CA . VAL A 1 123 ? 8.457 -4.572 -3.614 1.00 93.50 123 VAL A CA 1
ATOM 903 C C . VAL A 1 123 ? 7.583 -5.812 -3.793 1.00 93.50 123 VAL A C 1
ATOM 905 O O . VAL A 1 123 ? 6.630 -5.779 -4.569 1.00 93.50 123 VAL A O 1
ATOM 908 N N . ARG A 1 124 ? 7.864 -6.892 -3.050 1.00 92.50 124 ARG A N 1
ATOM 909 C CA . ARG A 1 124 ? 7.070 -8.128 -3.114 1.00 92.50 124 ARG A CA 1
ATOM 910 C C . ARG A 1 124 ? 5.622 -7.888 -2.705 1.00 92.50 124 ARG A C 1
ATOM 912 O O . ARG A 1 124 ? 4.728 -8.365 -3.392 1.00 92.50 124 ARG A O 1
ATOM 919 N N . LEU A 1 125 ? 5.403 -7.116 -1.643 1.00 92.38 125 LEU A N 1
ATOM 920 C CA . LEU A 1 125 ? 4.071 -6.741 -1.183 1.00 92.38 125 LEU A CA 1
ATOM 921 C C . LEU A 1 125 ? 3.298 -5.960 -2.254 1.00 92.38 125 LEU A C 1
ATOM 923 O O . LEU A 1 125 ? 2.169 -6.302 -2.571 1.00 92.38 125 LEU A O 1
ATOM 927 N N . LEU A 1 126 ? 3.892 -4.925 -2.846 1.00 92.25 126 LEU A N 1
ATOM 928 C CA . LEU A 1 126 ? 3.213 -4.133 -3.872 1.00 92.25 126 LEU A CA 1
ATOM 929 C C . LEU A 1 126 ? 2.828 -4.993 -5.086 1.00 92.25 126 LEU A C 1
ATOM 931 O O . LEU A 1 126 ? 1.705 -4.888 -5.573 1.00 92.25 126 LEU A O 1
ATOM 935 N N . VAL A 1 127 ? 3.720 -5.882 -5.536 1.00 93.62 127 VAL A N 1
ATOM 936 C CA . VAL A 1 127 ? 3.440 -6.820 -6.638 1.00 93.62 127 VAL A CA 1
ATOM 937 C C . VAL A 1 127 ? 2.351 -7.832 -6.262 1.00 93.62 127 VAL A C 1
ATOM 939 O O . VAL A 1 127 ? 1.474 -8.097 -7.080 1.00 93.62 127 VAL A O 1
ATOM 942 N N . GLU A 1 128 ? 2.356 -8.354 -5.030 1.00 93.38 128 GLU A N 1
ATOM 943 C CA . GLU A 1 128 ? 1.319 -9.259 -4.493 1.00 93.38 128 GLU A CA 1
ATOM 944 C C . GLU A 1 128 ? -0.085 -8.643 -4.611 1.00 93.38 128 GLU A C 1
ATOM 946 O O . GLU A 1 128 ? -1.040 -9.340 -4.947 1.00 93.38 128 GLU A O 1
ATOM 951 N N . PHE A 1 129 ? -0.196 -7.327 -4.412 1.00 90.19 129 PHE A N 1
ATOM 952 C CA . PHE A 1 129 ? -1.454 -6.583 -4.501 1.00 90.19 129 PHE A CA 1
ATOM 953 C C . PHE A 1 129 ? -1.739 -5.976 -5.886 1.00 90.19 129 PHE A C 1
ATOM 955 O O . PHE A 1 129 ? -2.699 -5.224 -6.039 1.00 90.19 129 PHE A O 1
ATOM 962 N N . GLY A 1 130 ? -0.957 -6.324 -6.916 1.00 90.44 130 GLY A N 1
ATOM 963 C CA . GLY A 1 130 ? -1.227 -5.936 -8.305 1.00 90.44 130 GLY A CA 1
ATOM 964 C C . GLY A 1 130 ? -0.497 -4.682 -8.794 1.00 90.44 130 GLY A C 1
ATOM 965 O O . GLY A 1 130 ? -0.941 -4.058 -9.762 1.00 90.44 130 GLY A O 1
ATOM 966 N N . ALA A 1 131 ? 0.611 -4.291 -8.156 1.00 92.12 131 ALA A N 1
ATOM 967 C CA . ALA A 1 131 ? 1.515 -3.305 -8.744 1.00 92.12 131 ALA A CA 1
ATOM 968 C C . ALA A 1 131 ? 2.079 -3.834 -10.068 1.00 92.12 131 ALA A C 1
ATOM 970 O O . ALA A 1 131 ? 2.606 -4.946 -10.127 1.00 92.12 131 ALA A O 1
ATOM 971 N N . ASP A 1 132 ? 1.997 -3.022 -11.114 1.00 92.94 132 ASP A N 1
ATOM 972 C CA . ASP A 1 132 ? 2.458 -3.351 -12.452 1.00 92.94 132 ASP A CA 1
ATOM 973 C C . ASP A 1 132 ? 3.948 -2.974 -12.602 1.00 92.94 132 ASP A C 1
ATOM 975 O O . ASP A 1 132 ? 4.296 -1.785 -12.635 1.00 92.94 132 ASP A O 1
ATOM 979 N N . PRO A 1 133 ? 4.864 -3.961 -12.692 1.00 93.50 133 PRO A N 1
ATOM 980 C CA . PRO A 1 133 ? 6.291 -3.706 -12.877 1.00 93.50 133 PRO A CA 1
ATOM 981 C C . PRO A 1 133 ? 6.634 -3.161 -14.269 1.00 93.50 133 PRO A C 1
ATOM 983 O O . PRO A 1 133 ? 7.757 -2.694 -14.480 1.00 93.50 133 PRO A O 1
ATOM 986 N N . ASP A 1 134 ? 5.694 -3.204 -15.210 1.00 93.69 134 ASP A N 1
ATOM 987 C CA . ASP A 1 134 ? 5.845 -2.751 -16.588 1.00 93.69 134 ASP A CA 1
ATOM 988 C C . ASP A 1 134 ? 5.111 -1.421 -16.853 1.00 93.69 134 ASP A C 1
ATOM 990 O O . ASP A 1 134 ? 5.127 -0.907 -17.975 1.00 93.69 134 ASP A O 1
ATOM 994 N N . LEU A 1 135 ? 4.566 -0.795 -15.802 1.00 91.50 135 LEU A N 1
ATOM 995 C CA . LEU A 1 135 ? 3.938 0.518 -15.878 1.00 91.50 135 LEU A CA 1
ATOM 996 C C . LEU A 1 135 ? 4.964 1.613 -16.190 1.00 91.50 135 LEU A C 1
ATOM 998 O O . LEU A 1 135 ? 5.939 1.821 -15.462 1.00 91.50 135 LEU A O 1
ATOM 1002 N N . VAL A 1 136 ? 4.722 2.350 -17.272 1.00 89.94 136 VAL A N 1
ATOM 1003 C CA . VAL A 1 136 ? 5.546 3.498 -17.661 1.00 89.94 136 VAL A CA 1
ATOM 1004 C C . VAL A 1 136 ? 5.220 4.689 -16.765 1.00 89.94 136 VAL A C 1
ATOM 1006 O O . VAL A 1 136 ? 4.070 5.117 -16.704 1.00 89.94 136 VAL A O 1
ATOM 1009 N N . TYR A 1 137 ? 6.237 5.247 -16.105 1.00 83.69 137 TYR A N 1
ATOM 1010 C CA . TYR A 1 137 ? 6.061 6.357 -15.155 1.00 83.69 137 TYR A CA 1
ATOM 1011 C C . TYR A 1 137 ? 6.800 7.642 -15.523 1.00 83.69 137 TYR A C 1
ATOM 1013 O O . TYR A 1 137 ? 6.672 8.644 -14.821 1.00 83.69 137 TYR A O 1
ATOM 1021 N N . ASP A 1 138 ? 7.569 7.637 -16.610 1.00 83.12 138 ASP A N 1
ATOM 1022 C CA . ASP A 1 138 ? 8.254 8.820 -17.115 1.00 83.12 138 ASP A CA 1
ATOM 1023 C C . ASP A 1 138 ? 8.139 8.951 -18.642 1.00 83.12 138 ASP A C 1
ATOM 1025 O O . ASP A 1 138 ? 7.717 8.042 -19.359 1.00 83.12 138 ASP A O 1
ATOM 1029 N N . GLN A 1 139 ? 8.543 10.113 -19.152 1.00 84.00 139 GLN A N 1
ATOM 1030 C CA . GLN A 1 139 ? 8.559 10.419 -20.588 1.00 84.00 139 GLN A CA 1
ATOM 1031 C C . GLN A 1 139 ? 9.580 9.597 -21.394 1.00 84.00 139 GLN A C 1
ATOM 1033 O O . GLN A 1 139 ? 9.566 9.644 -22.623 1.00 84.00 139 GLN A O 1
ATOM 1038 N N . PHE A 1 140 ? 10.486 8.879 -20.726 1.00 86.50 140 PHE A N 1
ATOM 1039 C CA . PHE A 1 140 ? 11.526 8.070 -21.362 1.00 86.50 140 PHE A CA 1
ATOM 1040 C C . PHE A 1 140 ? 11.083 6.618 -21.578 1.00 86.50 140 PHE A C 1
ATOM 1042 O O . PHE A 1 140 ? 11.842 5.824 -22.137 1.00 86.50 140 PHE A O 1
ATOM 1049 N N . GLY A 1 141 ? 9.863 6.261 -21.162 1.00 86.12 141 GLY A N 1
ATOM 1050 C CA . GLY A 1 141 ? 9.387 4.883 -21.235 1.00 86.12 141 GLY A CA 1
ATOM 1051 C C . GLY A 1 141 ? 10.026 3.986 -20.173 1.00 86.12 141 GLY A C 1
ATOM 1052 O O . GLY A 1 141 ? 10.147 2.777 -20.383 1.00 86.12 141 GLY A O 1
ATOM 1053 N N . THR A 1 142 ? 10.499 4.557 -19.062 1.00 90.06 142 THR A N 1
ATOM 1054 C CA . THR A 1 142 ? 11.074 3.782 -17.963 1.00 90.06 142 THR A CA 1
ATOM 1055 C C . THR A 1 142 ? 9.964 3.067 -17.203 1.00 90.06 142 THR A C 1
ATOM 1057 O O . THR A 1 142 ? 8.926 3.649 -16.888 1.00 90.06 142 THR A O 1
ATOM 1060 N N . THR A 1 143 ? 10.210 1.796 -16.894 1.00 93.38 143 THR A N 1
ATOM 1061 C CA . THR A 1 143 ? 9.338 0.952 -16.073 1.00 93.38 143 THR A CA 1
ATOM 1062 C C . THR A 1 143 ? 10.073 0.529 -14.799 1.00 93.38 143 THR A C 1
ATOM 1064 O O . THR A 1 143 ? 11.314 0.484 -14.804 1.00 93.38 143 THR A O 1
ATOM 1067 N N . PRO A 1 144 ? 9.359 0.196 -13.707 1.00 93.50 144 PRO A N 1
ATOM 1068 C CA . PRO A 1 144 ? 9.966 -0.359 -12.499 1.00 93.50 144 PRO A CA 1
ATOM 1069 C C . PRO A 1 144 ? 10.895 -1.546 -12.796 1.00 93.50 144 PRO A C 1
ATOM 1071 O O . PRO A 1 144 ? 12.020 -1.595 -12.296 1.00 93.50 144 PRO A O 1
ATOM 1074 N N . ARG A 1 145 ? 10.487 -2.452 -13.695 1.00 93.81 145 ARG A N 1
ATOM 1075 C CA . ARG A 1 145 ? 11.309 -3.583 -14.141 1.00 93.81 145 ARG A CA 1
ATOM 1076 C C . AR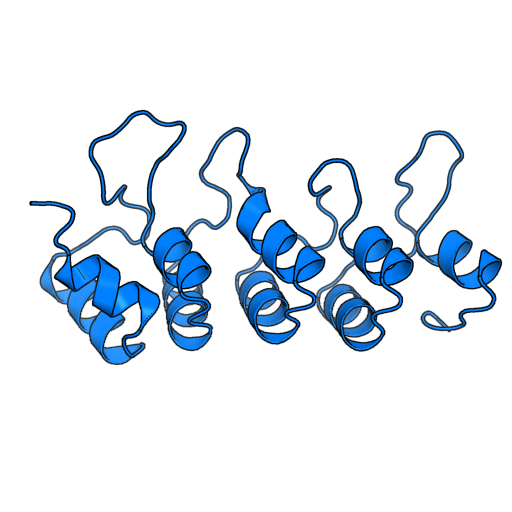G A 1 145 ? 12.624 -3.126 -14.764 1.00 93.81 145 ARG A C 1
ATOM 1078 O O . ARG A 1 145 ? 13.685 -3.590 -14.352 1.00 93.81 145 ARG A O 1
ATOM 1085 N N . ARG A 1 146 ? 12.581 -2.178 -15.710 1.00 92.56 146 ARG A N 1
ATOM 1086 C CA . ARG A 1 146 ? 13.791 -1.629 -16.350 1.00 92.56 146 ARG A CA 1
ATOM 1087 C C . ARG A 1 146 ? 14.726 -0.978 -15.333 1.00 92.56 146 ARG A C 1
ATOM 1089 O O . ARG A 1 146 ? 15.939 -1.142 -15.446 1.00 92.56 146 ARG A O 1
ATOM 1096 N N . MET A 1 147 ? 14.181 -0.271 -14.342 1.00 91.44 147 MET A N 1
ATOM 1097 C CA . MET A 1 147 ? 14.968 0.318 -13.257 1.00 91.44 147 MET A CA 1
ATOM 1098 C C . MET A 1 147 ? 15.654 -0.755 -12.398 1.00 91.44 147 MET A C 1
ATOM 1100 O O . MET A 1 147 ? 16.834 -0.601 -12.081 1.00 91.44 147 MET A O 1
ATOM 1104 N N . ALA A 1 148 ? 14.951 -1.826 -12.025 1.00 92.25 148 ALA A N 1
ATOM 1105 C CA . ALA A 1 148 ? 15.529 -2.920 -11.244 1.00 92.25 148 ALA A CA 1
ATOM 1106 C C . ALA A 1 148 ? 16.649 -3.634 -12.018 1.00 92.25 148 ALA A C 1
ATOM 1108 O O . ALA A 1 148 ? 17.760 -3.777 -11.504 1.00 92.25 148 ALA A O 1
ATOM 1109 N N . THR A 1 149 ? 16.419 -3.960 -13.295 1.00 91.69 149 THR A N 1
ATOM 1110 C CA . THR A 1 149 ? 17.440 -4.557 -14.170 1.00 91.69 149 THR A CA 1
ATOM 1111 C C . THR A 1 149 ? 18.660 -3.648 -14.336 1.00 91.69 149 THR A C 1
ATOM 1113 O O . THR A 1 149 ? 19.789 -4.122 -14.235 1.00 91.69 149 THR A O 1
ATOM 1116 N N . ALA A 1 150 ? 18.468 -2.336 -14.521 1.00 89.25 150 ALA A N 1
ATOM 1117 C CA . ALA A 1 150 ? 19.572 -1.373 -14.616 1.00 89.25 150 ALA A CA 1
ATOM 1118 C C . ALA A 1 150 ? 20.418 -1.293 -13.330 1.00 89.25 150 ALA A C 1
ATOM 1120 O O . ALA A 1 150 ? 21.586 -0.911 -13.380 1.00 89.25 150 ALA A O 1
ATOM 1121 N N . GLN A 1 151 ? 19.844 -1.673 -12.187 1.00 87.62 151 GLN A N 1
ATOM 1122 C CA . GLN A 1 151 ? 20.527 -1.765 -10.896 1.00 87.62 151 GLN A CA 1
ATOM 1123 C C . GLN A 1 151 ? 21.081 -3.170 -10.592 1.00 87.62 151 GLN A C 1
ATOM 1125 O O . GLN A 1 151 ? 21.575 -3.390 -9.487 1.00 87.62 151 GLN A O 1
ATOM 1130 N N . ASN A 1 152 ? 21.033 -4.106 -11.550 1.00 89.50 152 ASN A N 1
ATOM 1131 C CA . ASN A 1 152 ? 21.357 -5.528 -11.365 1.00 89.50 152 ASN A CA 1
ATOM 1132 C C . ASN A 1 152 ? 20.525 -6.205 -10.261 1.00 89.50 152 ASN A C 1
ATOM 1134 O O . ASN A 1 152 ? 21.020 -7.082 -9.552 1.00 89.50 152 ASN A O 1
ATOM 1138 N N . TRP A 1 153 ? 19.270 -5.784 -10.093 1.00 91.44 153 TRP A N 1
ATOM 1139 C CA . TRP A 1 153 ? 18.348 -6.370 -9.129 1.00 91.44 153 TRP A CA 1
ATOM 1140 C C . TRP A 1 153 ? 17.285 -7.201 -9.842 1.00 91.44 153 TRP A C 1
ATOM 1142 O O . TRP A 1 153 ? 16.416 -6.665 -10.529 1.00 91.44 153 TRP A O 1
ATOM 1152 N N . ASP A 1 154 ? 17.353 -8.518 -9.665 1.00 85.38 154 ASP A N 1
ATOM 1153 C CA . ASP A 1 154 ? 16.488 -9.481 -10.352 1.00 85.38 154 ASP A CA 1
ATOM 1154 C C . ASP A 1 154 ? 15.221 -9.824 -9.549 1.00 85.38 154 ASP A C 1
ATOM 1156 O O . ASP A 1 154 ? 14.883 -10.979 -9.319 1.00 85.38 154 ASP A O 1
ATOM 1160 N N . ILE A 1 155 ? 14.544 -8.798 -9.030 1.00 89.56 155 ILE A N 1
ATOM 1161 C CA . ILE A 1 155 ? 13.399 -8.975 -8.119 1.00 89.56 155 ILE A CA 1
ATOM 1162 C C . ILE A 1 155 ? 12.086 -9.345 -8.825 1.00 89.56 155 ILE A C 1
ATOM 1164 O O . ILE A 1 155 ? 11.134 -9.773 -8.177 1.00 89.56 155 ILE A O 1
ATOM 1168 N N . PHE A 1 156 ? 12.032 -9.182 -10.147 1.00 87.25 156 PHE A N 1
ATOM 1169 C CA . PHE A 1 156 ? 10.840 -9.429 -10.965 1.00 87.25 156 PHE A CA 1
ATOM 1170 C C . PHE A 1 156 ? 10.986 -10.625 -11.924 1.00 87.25 156 PHE A C 1
ATOM 1172 O O . PHE A 1 156 ? 10.163 -10.744 -12.841 1.00 87.25 156 PHE A O 1
ATOM 1179 N N . ALA A 1 157 ? 12.045 -11.429 -11.773 1.00 77.12 157 ALA A N 1
ATOM 1180 C CA . ALA A 1 157 ? 12.266 -12.661 -12.535 1.00 77.12 157 ALA A CA 1
ATOM 1181 C C . ALA A 1 157 ? 11.508 -13.864 -11.969 1.00 77.12 157 ALA A C 1
ATOM 1183 O O . ALA A 1 157 ? 11.201 -13.872 -10.754 1.00 77.12 157 ALA A O 1
#

InterPro domains:
  IPR002110 Ankyrin repeat [PS50088] (106-138)
  IPR002110 Ankyrin repeat [SM00248] (41-70)
  IPR002110 Ankyrin repeat [SM00248] (74-103)
  IPR002110 Ankyrin repeat [SM00248] (106-135)
  IPR036770 Ankyrin repeat-containing domain superfamily [G3DSA:1.25.40.20] (1-156)
  IPR036770 Ankyrin repeat-containing domain superfamily [SSF48403] (15-151)
  IPR051616 Cul2-RING E3 ligase substrate-recognition [PTHR46224] (19-153)

Radius of gyration: 17.18 Å; chains: 1; bounding box: 46×36×45 Å

Foldseek 3Di:
DLDDVVLLCCLQPNALVSVVCVCVVPVDDQQQQSDPDDQQDRCGSLNSNLVSVPLRNNLSSLVVPHQCQRGDPCRCVSCVVCLVVVPLSSNLSVLVSVPQQQDQDPLHRSLLSCVVVVPLSSNVSSVVSPHDQQDQRDPVSDGVVNSCVVVVHPSPD

pLDDT: mean 78.19, std 12.71, range [38.5, 93.81]

Organism: Armatimonas rosea (NCBI:txid685828)

Sequence (157 aa):
MKYSKEVGRILQEGTPDEVAAWLEHEEIDVNASLVPSTPALSLTPLRVALMGRNAPVVKLLAERGAVVDAVPGEEHAPLASALVAQDATTARVLLEAGVNPNLVVEGVLPLVLALVKKDEALVRLLVEFGADPDLVYDQFGTTPRRMATAQNWDIFA

Secondary structure (DSSP, 8-state):
----HHHHHHHHHS-HHHHHHHHHHTT--TT--SS---TTS---HHHHHHHTT-HHHHHHHHHTT--TT-STTTTTHHHHHHHHTT-HHHHHHHHHTT--TTS-BTTB-HHHHHHHHT-HHHHHHHHHTT--TT---STT---HHHHHHHTT--TT-